Protein AF-A0A924X554-F1 (afdb_monomer)

Foldseek 3Di:
DDDPDDPDDPPPPPVPDPVVVVQLQDLLNLLLCLLLVLLVLLLVLCVVDLPDPVSVVCSVVVSLCSLLVSLCSNCVVDDLVVCQPSQLSSLQSNLVSNLVSLVVCLVVQSHDDRPHRDDPVNSVVCSVVSSVVSSVSSSVSSVVVSVVVVVVVVVCVVPVPVVVVVVVVVD

Secondary structure (DSSP, 8-state):
----S-SS---------HHHHHHHH-HHHHHHHHHHHHHHHHHHHHHH-TT-HHHHHHHHHHHHHHHHHHHHHHHTTS-GGGHHHHHHHHHHHHHHHHHHHHHHHHHTT--EETTEEPPHHHHHHTHHHHHHHHHHHHHHHHHHHHHHHHHHHHHHHH-HHHHHHHHHHT-

Solvent-accessible surface area (backbone atoms only — not comparable to full-atom values): 9424 Å² total; per-residue (Å²): 133,83,82,89,69,75,92,60,74,82,74,76,77,73,76,68,54,72,66,58,58,53,35,38,71,31,61,65,57,41,19,33,50,39,14,40,52,39,44,52,51,47,53,54,48,47,72,77,40,56,85,44,68,66,49,53,51,50,46,52,51,50,38,50,51,50,44,51,52,53,49,46,58,34,51,70,77,49,64,69,85,55,45,76,60,47,29,39,50,32,17,43,45,14,30,50,30,25,51,51,47,48,51,53,34,41,75,69,72,71,34,62,56,68,90,43,73,57,52,76,69,64,59,65,75,43,47,64,61,50,31,52,49,36,18,48,53,40,33,53,50,49,51,53,51,46,49,52,54,52,48,53,52,52,51,55,72,74,42,59,64,60,61,51,45,55,65,58,73,78,107

Radius of gyration: 21.43 Å; Cα contacts (8 Å, |Δi|>4): 138; chains: 1; bounding box: 69×36×45 Å

Sequence (171 aa):
MAAFFPRHSVDWHLEEPPFIRRLTLSLAATAVVAGVVVRLYRLAVLTYSPSNIWAFLIMTAGGVILVLGLATAHLGNFPVRHWLWRAPAFGAIEAIAFVATGALLLAAGVERVGTELMHWHDWSADLLTVLLRHIVTVSIFAAVLAGVVQIVRRYLIRHPDSAISEALSDT

Nearest PDB structures (foldseek):
  3n1b-assembly2_B  TM=4.549E-01  e=3.930E+00  Mus musculus
  1key-assembly1_D-2  TM=3.448E-01  e=4.542E+00  Mus musculus
  3dyj-assembly2_B  TM=3.322E-01  e=8.097E+00  Mus musculus

Structure (mmCIF, N/CA/C/O backbone):
data_AF-A0A924X554-F1
#
_entry.id   AF-A0A924X554-F1
#
loop_
_atom_site.group_PDB
_atom_site.id
_atom_site.type_symbol
_atom_site.label_atom_id
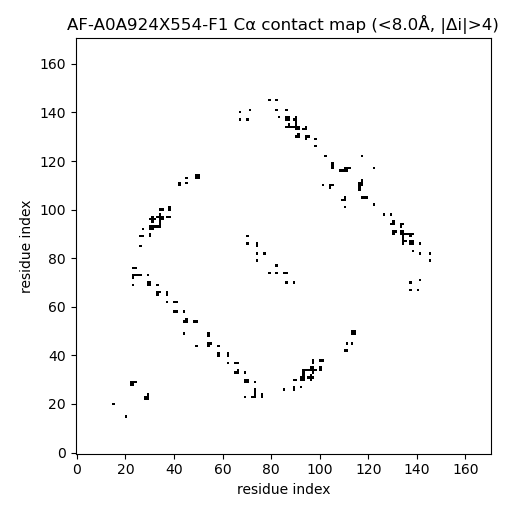_atom_site.label_alt_id
_atom_site.label_comp_id
_atom_site.label_asym_id
_atom_site.label_entity_id
_atom_site.label_seq_id
_atom_site.pdbx_PDB_ins_code
_atom_site.Cartn_x
_atom_site.Cartn_y
_atom_site.Cartn_z
_atom_site.occupancy
_atom_site.B_iso_or_equiv
_atom_site.auth_seq_id
_atom_site.auth_comp_id
_atom_site.auth_asym_id
_atom_site.auth_atom_id
_atom_site.pdbx_PDB_model_num
ATOM 1 N N . MET A 1 1 ? -50.478 20.466 2.059 1.00 44.47 1 MET A N 1
ATOM 2 C CA . MET A 1 1 ? -49.144 20.631 1.443 1.00 44.47 1 MET A CA 1
ATOM 3 C C . MET A 1 1 ? -48.546 19.244 1.281 1.00 44.47 1 MET A C 1
ATOM 5 O O . MET A 1 1 ? -48.609 18.473 2.229 1.00 44.47 1 MET A O 1
ATOM 9 N N . ALA A 1 2 ? -48.110 18.878 0.075 1.00 52.25 2 ALA A N 1
ATOM 10 C CA . ALA A 1 2 ? -47.579 17.546 -0.210 1.00 52.25 2 ALA A CA 1
ATOM 1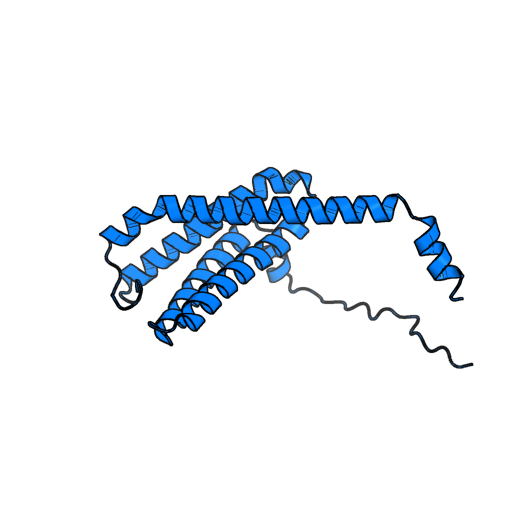1 C C . ALA A 1 2 ? -46.208 17.373 0.464 1.00 52.25 2 ALA A C 1
ATOM 13 O O . ALA A 1 2 ? -45.341 18.231 0.315 1.00 52.25 2 ALA A O 1
ATOM 14 N N . ALA A 1 3 ? -46.043 16.295 1.234 1.00 55.97 3 ALA A N 1
ATOM 15 C CA . ALA A 1 3 ? -44.805 15.979 1.937 1.00 55.97 3 ALA A CA 1
ATOM 16 C C . ALA A 1 3 ? -43.676 15.731 0.921 1.00 55.97 3 ALA A C 1
ATOM 18 O O . ALA A 1 3 ? -43.738 14.780 0.146 1.00 55.97 3 ALA A O 1
ATOM 19 N N . PHE A 1 4 ? -42.677 16.614 0.906 1.00 61.81 4 PHE A N 1
ATOM 20 C CA . PHE A 1 4 ? -41.603 16.640 -0.095 1.00 61.81 4 PHE A CA 1
ATOM 21 C C . PHE A 1 4 ? -40.403 15.740 0.268 1.00 61.81 4 PHE A C 1
ATOM 23 O O . PHE A 1 4 ? -39.514 15.545 -0.554 1.00 61.81 4 PHE A O 1
ATOM 30 N N . PHE A 1 5 ? -40.386 15.149 1.470 1.00 60.88 5 PHE A N 1
ATOM 31 C CA . PHE A 1 5 ? -39.319 14.252 1.920 1.00 60.88 5 PHE A CA 1
ATOM 32 C C . PHE A 1 5 ? -39.829 12.813 2.101 1.00 60.88 5 PHE A C 1
ATOM 34 O O . PHE A 1 5 ? -40.782 12.593 2.859 1.00 60.88 5 PHE A O 1
ATOM 41 N N . PRO A 1 6 ? -39.221 11.815 1.428 1.00 56.50 6 PRO A N 1
ATOM 42 C CA . PRO A 1 6 ? -39.577 10.416 1.621 1.00 56.50 6 PRO A CA 1
ATOM 43 C C . PRO A 1 6 ? -39.267 9.989 3.062 1.00 56.50 6 PRO A C 1
ATOM 45 O O . PRO A 1 6 ? -38.132 10.085 3.514 1.00 56.50 6 PRO A O 1
ATOM 48 N N . ARG A 1 7 ? -40.271 9.466 3.780 1.00 58.06 7 ARG A N 1
ATOM 49 C CA . ARG A 1 7 ? -40.118 8.847 5.118 1.00 58.06 7 ARG A CA 1
ATOM 50 C C . ARG A 1 7 ? -39.390 7.498 5.088 1.00 58.06 7 ARG A C 1
ATOM 52 O O . ARG A 1 7 ? -39.136 6.909 6.132 1.00 58.06 7 ARG A O 1
ATOM 59 N N . HIS A 1 8 ? -39.085 7.010 3.894 1.00 55.88 8 HIS A N 1
ATOM 60 C CA . HIS A 1 8 ? -38.203 5.884 3.676 1.00 55.88 8 HIS A CA 1
ATOM 61 C C . HIS A 1 8 ? -36.842 6.458 3.294 1.00 55.88 8 HIS A C 1
ATOM 63 O O . HIS A 1 8 ? -36.687 6.976 2.186 1.00 55.88 8 HIS A O 1
ATOM 69 N N . SER A 1 9 ? -35.850 6.344 4.186 1.00 58.56 9 SER A N 1
ATOM 70 C CA . SER A 1 9 ? -34.489 6.191 3.685 1.00 58.56 9 SER A CA 1
ATOM 71 C C . SER A 1 9 ? -34.568 5.038 2.699 1.00 58.56 9 SER A C 1
ATOM 73 O O . SER A 1 9 ? -35.131 3.986 3.008 1.00 58.56 9 SER A O 1
ATOM 75 N N . VAL A 1 10 ? -34.098 5.247 1.473 1.00 53.62 10 VAL A N 1
ATOM 76 C CA . VAL A 1 10 ? -33.740 4.101 0.650 1.00 53.62 10 VAL A CA 1
ATOM 77 C C . VAL A 1 10 ? -32.648 3.420 1.459 1.00 53.62 10 VAL A C 1
ATOM 79 O O . VAL A 1 10 ? -31.498 3.858 1.442 1.00 53.62 10 VAL A O 1
ATOM 82 N N . ASP A 1 11 ? -33.039 2.433 2.263 1.00 53.84 11 ASP A N 1
ATOM 83 C CA . ASP A 1 11 ? -32.132 1.465 2.835 1.00 53.84 11 ASP A CA 1
ATOM 84 C C . ASP A 1 11 ? -31.562 0.783 1.608 1.00 53.84 11 ASP A C 1
ATOM 86 O O . ASP A 1 11 ? -32.153 -0.138 1.042 1.00 53.84 11 ASP A O 1
ATOM 90 N N . TRP A 1 12 ? -30.458 1.337 1.110 1.00 46.41 12 TRP A N 1
ATOM 91 C CA . TRP A 1 12 ? -29.615 0.680 0.142 1.00 46.41 12 TRP A CA 1
ATOM 92 C C . TRP A 1 12 ? -29.132 -0.571 0.859 1.00 46.41 12 TRP A C 1
ATOM 94 O O . TRP A 1 12 ? -28.097 -0.569 1.524 1.00 46.41 12 TRP A O 1
ATOM 104 N N . HIS A 1 13 ? -29.941 -1.628 0.781 1.00 49.44 13 HIS A N 1
ATOM 105 C CA . HIS A 1 13 ? -29.596 -2.977 1.171 1.00 49.44 13 HIS A CA 1
ATOM 106 C C . HIS A 1 13 ? -28.602 -3.447 0.116 1.00 49.44 13 HIS A C 1
ATOM 108 O O . HIS A 1 13 ? -28.906 -4.224 -0.786 1.00 49.44 13 HIS A O 1
ATOM 114 N N . LEU A 1 14 ? -27.412 -2.850 0.160 1.00 57.12 14 LEU A N 1
ATOM 115 C CA . LEU A 1 14 ? -26.261 -3.324 -0.561 1.00 57.12 14 LEU A CA 1
ATOM 116 C C . LEU A 1 14 ? -25.913 -4.627 0.151 1.00 57.12 14 LEU A C 1
ATOM 118 O O . LEU A 1 14 ? -25.169 -4.639 1.131 1.00 57.12 14 LEU A O 1
ATOM 122 N N . GLU A 1 15 ? -26.564 -5.713 -0.267 1.00 60.84 15 GLU A N 1
ATOM 123 C CA . GLU A 1 15 ? -26.175 -7.064 0.101 1.00 60.84 15 GLU A CA 1
ATOM 124 C C . GLU A 1 15 ? -24.763 -7.249 -0.436 1.00 60.84 15 GLU A C 1
ATOM 126 O O . GLU A 1 15 ? -24.551 -7.643 -1.583 1.00 60.84 15 GLU A O 1
ATOM 131 N N . GLU A 1 16 ? -23.772 -6.860 0.367 1.00 62.97 16 GLU A N 1
ATOM 132 C CA . GLU A 1 16 ? -22.388 -7.070 0.006 1.00 62.97 16 GLU A CA 1
ATOM 133 C C . GLU A 1 16 ? -22.209 -8.572 -0.195 1.00 62.97 16 GLU A C 1
ATOM 135 O O . GLU A 1 16 ? -22.491 -9.357 0.724 1.00 62.97 16 GLU A O 1
ATOM 140 N N . PRO A 1 17 ? -21.735 -8.996 -1.378 1.00 80.25 17 PRO A N 1
ATOM 141 C CA . PRO A 1 17 ? -21.465 -10.391 -1.630 1.00 80.25 17 PRO A CA 1
ATOM 142 C C . PRO A 1 17 ? -20.616 -10.955 -0.485 1.00 80.25 17 PRO A C 1
ATOM 144 O O . PRO A 1 17 ? -19.624 -10.331 -0.084 1.00 80.25 17 PRO A O 1
ATOM 147 N N . PRO A 1 18 ? -20.944 -12.146 0.042 1.00 79.00 18 PRO A N 1
ATOM 148 C CA . PRO A 1 18 ? -20.312 -12.670 1.251 1.00 79.00 18 PRO A CA 1
ATOM 149 C C . PRO A 1 18 ? -18.792 -12.822 1.109 1.00 79.00 18 PRO A C 1
ATOM 151 O O . PRO A 1 18 ? -18.073 -12.814 2.109 1.00 79.00 18 PRO A O 1
ATOM 154 N N . PHE A 1 19 ? -18.281 -12.933 -0.121 1.00 79.19 19 PHE A N 1
ATOM 155 C CA . PHE A 1 19 ? -16.848 -12.969 -0.389 1.00 79.19 19 PHE A CA 1
ATOM 156 C C . PHE A 1 19 ? -16.166 -11.604 -0.189 1.00 79.19 19 PHE A C 1
ATOM 158 O O . PHE A 1 19 ? -15.080 -11.574 0.383 1.00 79.19 19 PHE A O 1
ATOM 165 N N . ILE A 1 20 ? -16.792 -10.484 -0.581 1.00 78.44 20 ILE A N 1
ATOM 166 C CA . ILE A 1 20 ? -16.216 -9.133 -0.432 1.00 78.44 20 ILE A CA 1
ATOM 167 C C . ILE A 1 20 ? -16.077 -8.801 1.048 1.00 78.44 20 ILE A C 1
ATOM 169 O O . ILE A 1 20 ? -15.003 -8.411 1.498 1.00 78.44 20 ILE A O 1
ATOM 173 N N . ARG A 1 21 ? -17.123 -9.077 1.829 1.00 81.69 21 ARG A N 1
ATOM 174 C CA . ARG A 1 21 ? -17.096 -8.888 3.280 1.00 81.69 21 ARG A CA 1
ATOM 175 C C . ARG A 1 21 ? -16.010 -9.727 3.958 1.00 81.69 21 ARG A C 1
ATOM 177 O O . ARG A 1 21 ? -15.328 -9.265 4.867 1.00 81.69 21 ARG A O 1
ATOM 184 N N . ARG A 1 22 ? -15.812 -10.977 3.523 1.00 83.94 22 ARG A N 1
ATOM 185 C CA . ARG A 1 22 ? -14.730 -11.833 4.048 1.00 83.94 22 ARG A CA 1
ATOM 186 C C . ARG A 1 22 ? -13.348 -11.310 3.670 1.00 83.94 22 ARG A C 1
ATOM 188 O O . ARG A 1 22 ? -12.439 -11.382 4.496 1.00 83.94 22 ARG A O 1
ATOM 195 N N . LEU A 1 23 ? -13.194 -10.783 2.454 1.00 83.44 23 LEU A N 1
ATOM 196 C CA . LEU A 1 23 ? -11.951 -10.164 2.006 1.00 83.44 23 LEU A CA 1
ATOM 197 C C . LEU A 1 23 ? -11.611 -8.966 2.889 1.00 83.44 23 LEU A C 1
ATOM 199 O O . LEU A 1 23 ? -10.559 -8.996 3.520 1.00 83.44 23 LEU A O 1
ATOM 203 N N . THR A 1 24 ? -12.519 -7.995 3.027 1.00 85.06 24 THR A N 1
ATOM 204 C CA . THR A 1 24 ? -12.282 -6.751 3.785 1.00 85.06 24 THR A CA 1
ATOM 205 C C . THR A 1 24 ? -12.039 -6.984 5.275 1.00 85.06 24 THR A C 1
ATOM 207 O O . THR A 1 24 ? -11.305 -6.225 5.907 1.00 85.06 24 THR A O 1
ATOM 210 N N . LEU A 1 25 ? -12.581 -8.057 5.857 1.00 87.12 25 LEU A N 1
ATOM 211 C CA . LEU A 1 25 ? -12.297 -8.445 7.243 1.00 87.12 25 LEU A CA 1
ATOM 212 C C . LEU A 1 25 ? -10.907 -9.077 7.420 1.00 87.12 25 LEU A C 1
ATOM 214 O O . LEU A 1 25 ? -10.320 -8.984 8.504 1.00 87.12 25 LEU A O 1
ATOM 218 N N . SER A 1 26 ? -10.362 -9.694 6.371 1.00 91.06 26 SER A N 1
ATOM 219 C CA . SER A 1 26 ? -9.046 -10.326 6.388 1.00 91.06 26 SER A CA 1
ATOM 220 C C . SER A 1 26 ? -7.942 -9.312 6.088 1.00 91.06 26 SER A C 1
ATOM 222 O O . SER A 1 26 ? -7.845 -8.778 4.981 1.00 91.06 26 SER A O 1
ATOM 224 N N . LEU A 1 27 ? -7.075 -9.086 7.083 1.00 90.38 27 LEU A N 1
ATOM 225 C CA . LEU A 1 27 ? -5.893 -8.224 6.957 1.00 90.38 27 LEU A CA 1
ATOM 226 C C . LEU A 1 27 ? -5.000 -8.710 5.813 1.00 90.38 27 LEU A C 1
ATOM 228 O O . LEU A 1 27 ? -4.668 -7.942 4.917 1.00 90.38 27 LEU A O 1
ATOM 232 N N . ALA A 1 28 ? -4.650 -9.999 5.836 1.00 92.75 28 ALA A N 1
ATOM 233 C CA . ALA A 1 28 ? -3.740 -10.580 4.862 1.00 92.75 28 ALA A CA 1
ATOM 234 C C . ALA A 1 28 ? -4.342 -10.577 3.454 1.00 92.75 28 ALA A C 1
ATOM 236 O O . ALA A 1 28 ? -3.677 -10.148 2.519 1.00 92.75 28 ALA A O 1
ATOM 237 N N . ALA A 1 29 ? -5.603 -10.996 3.294 1.00 91.44 29 ALA A N 1
ATOM 238 C CA . ALA A 1 29 ? -6.207 -11.069 1.965 1.00 91.44 29 ALA A CA 1
ATOM 239 C C . ALA A 1 29 ? -6.353 -9.678 1.335 1.00 91.44 29 ALA A C 1
ATOM 241 O O . ALA A 1 29 ? -5.965 -9.495 0.186 1.00 91.44 29 ALA A O 1
ATOM 242 N N . THR A 1 30 ? -6.844 -8.685 2.088 1.00 93.19 30 THR A N 1
ATOM 243 C CA . THR A 1 30 ? -6.995 -7.320 1.557 1.00 93.19 30 THR A CA 1
ATOM 244 C C . THR A 1 30 ? -5.643 -6.694 1.226 1.00 93.19 30 THR A C 1
ATOM 246 O O . THR A 1 30 ? -5.496 -6.108 0.157 1.00 93.19 30 THR A O 1
ATOM 249 N N . ALA A 1 31 ? -4.646 -6.839 2.105 1.00 94.31 31 ALA A N 1
ATOM 250 C CA . ALA A 1 31 ? -3.312 -6.281 1.886 1.00 94.31 31 ALA A CA 1
ATOM 251 C C . ALA A 1 31 ? -2.607 -6.927 0.682 1.00 94.31 31 ALA A C 1
ATOM 253 O O . ALA A 1 31 ? -2.025 -6.225 -0.141 1.00 94.31 31 ALA A O 1
ATOM 254 N N . VAL A 1 32 ? -2.709 -8.253 0.530 1.00 95.69 32 VAL A N 1
ATOM 255 C CA . VAL A 1 32 ? -2.154 -8.961 -0.633 1.00 95.69 32 VAL A CA 1
ATOM 256 C C . VAL A 1 32 ? -2.837 -8.508 -1.919 1.00 95.69 32 VAL A C 1
ATOM 258 O O . VAL A 1 32 ? -2.152 -8.178 -2.883 1.00 95.69 32 VAL A O 1
ATOM 261 N N . VAL A 1 33 ? -4.173 -8.437 -1.931 1.00 94.44 33 VAL A N 1
ATOM 262 C CA . VAL A 1 33 ? -4.929 -7.947 -3.093 1.00 94.44 33 VAL A CA 1
ATOM 263 C C . VAL A 1 33 ? -4.513 -6.521 -3.445 1.00 94.44 33 VAL A C 1
ATOM 265 O O . VAL A 1 33 ? -4.261 -6.249 -4.615 1.00 94.44 33 VAL A O 1
ATOM 268 N N . ALA A 1 34 ? -4.372 -5.635 -2.455 1.00 94.12 34 ALA A N 1
ATOM 269 C CA . ALA A 1 34 ? -3.911 -4.268 -2.678 1.00 94.12 34 ALA A CA 1
ATOM 270 C C . ALA A 1 34 ? -2.540 -4.242 -3.371 1.00 94.12 34 ALA A C 1
ATOM 272 O O . ALA A 1 34 ? -2.406 -3.629 -4.429 1.00 94.12 34 ALA A O 1
ATOM 273 N N . GLY A 1 35 ? -1.553 -4.966 -2.836 1.00 93.19 35 GLY A N 1
ATOM 274 C CA . GLY A 1 35 ? -0.195 -4.981 -3.384 1.00 93.19 35 GLY A CA 1
ATOM 275 C C . GLY A 1 35 ? -0.130 -5.550 -4.804 1.00 93.19 35 GLY A C 1
ATOM 276 O O . GLY A 1 35 ? 0.526 -4.977 -5.676 1.00 93.19 35 GLY A O 1
ATOM 277 N N . VAL A 1 36 ? -0.862 -6.640 -5.066 1.00 95.25 36 VAL A N 1
ATOM 278 C CA . VAL A 1 36 ? -0.949 -7.260 -6.399 1.00 95.25 36 VAL A CA 1
ATOM 279 C C . VAL A 1 36 ? -1.596 -6.302 -7.399 1.00 95.25 36 VAL A C 1
ATOM 281 O O . VAL A 1 36 ? -1.027 -6.033 -8.456 1.00 95.25 36 VAL A O 1
ATOM 284 N N . VAL A 1 37 ? -2.767 -5.751 -7.065 1.00 94.44 37 VAL A N 1
ATOM 285 C CA . VAL A 1 37 ? -3.523 -4.857 -7.955 1.00 94.44 37 VAL A CA 1
ATOM 286 C C . VAL A 1 37 ? -2.716 -3.605 -8.276 1.00 94.44 37 VAL A C 1
ATOM 288 O O . VAL A 1 37 ? -2.643 -3.207 -9.436 1.00 94.44 37 VAL A O 1
ATOM 291 N N . VAL A 1 38 ? -2.055 -3.012 -7.284 1.00 93.44 38 VAL A N 1
ATOM 292 C CA . VAL A 1 38 ? -1.229 -1.813 -7.477 1.00 93.44 38 VAL A CA 1
ATOM 293 C C . VAL A 1 38 ? -0.019 -2.118 -8.356 1.00 93.44 38 VAL A C 1
ATOM 295 O O . VAL A 1 38 ? 0.342 -1.296 -9.203 1.00 93.44 38 VAL A O 1
ATOM 298 N N . ARG A 1 39 ? 0.586 -3.309 -8.230 1.00 91.88 39 ARG A N 1
ATOM 299 C CA . ARG A 1 39 ? 1.692 -3.713 -9.108 1.00 91.88 39 ARG A CA 1
ATOM 300 C C . ARG A 1 39 ? 1.238 -3.899 -10.554 1.00 91.88 39 ARG A C 1
ATOM 302 O O . ARG A 1 39 ? 1.906 -3.407 -11.461 1.00 91.88 39 ARG A O 1
ATOM 309 N N . LEU A 1 40 ? 0.095 -4.545 -10.769 1.00 91.62 40 LEU A N 1
ATOM 310 C CA . LEU A 1 40 ? -0.479 -4.730 -12.104 1.00 91.62 40 LEU A CA 1
ATOM 311 C C . LEU A 1 40 ? -0.921 -3.401 -12.727 1.00 91.62 40 LEU A C 1
ATOM 313 O O . LEU A 1 40 ? -0.664 -3.158 -13.903 1.00 91.62 40 LEU A O 1
ATOM 317 N N . TYR A 1 41 ? -1.516 -2.510 -11.934 1.00 90.56 41 TYR A N 1
ATOM 318 C CA . TYR A 1 41 ? -1.852 -1.155 -12.361 1.00 90.56 41 TYR A CA 1
ATOM 319 C C . TYR A 1 41 ? -0.602 -0.388 -12.809 1.00 90.56 41 TYR A C 1
ATOM 321 O O . TYR A 1 41 ? -0.591 0.188 -13.896 1.00 90.56 41 TYR A O 1
ATOM 329 N N . ARG A 1 42 ? 0.486 -0.444 -12.026 1.00 87.81 42 ARG A N 1
ATOM 330 C CA . ARG A 1 42 ? 1.774 0.160 -12.399 1.00 87.81 42 ARG A CA 1
ATOM 331 C C . ARG A 1 42 ? 2.282 -0.385 -13.736 1.00 87.81 42 ARG A C 1
ATOM 333 O O . ARG A 1 42 ? 2.667 0.399 -14.599 1.00 87.81 42 ARG A O 1
ATOM 340 N N . LEU A 1 43 ? 2.267 -1.707 -13.913 1.00 87.44 43 LEU A N 1
ATOM 341 C CA . LEU A 1 43 ? 2.693 -2.354 -15.156 1.00 87.44 43 LEU A CA 1
ATOM 342 C C . LEU A 1 43 ? 1.869 -1.877 -16.359 1.00 87.44 43 LEU A C 1
ATOM 344 O O . LEU A 1 43 ? 2.434 -1.522 -17.395 1.00 87.44 43 LEU A O 1
ATOM 348 N N . ALA A 1 44 ? 0.543 -1.828 -16.213 1.00 86.62 44 ALA A N 1
ATOM 349 C CA . ALA A 1 44 ? -0.358 -1.368 -17.260 1.00 86.62 44 ALA A CA 1
ATOM 350 C C . ALA A 1 44 ? -0.036 0.078 -17.666 1.00 86.62 44 ALA A C 1
ATOM 352 O O . ALA A 1 44 ? 0.191 0.348 -18.843 1.00 86.62 44 ALA A O 1
ATOM 353 N N . VAL A 1 45 ? 0.074 1.000 -16.704 1.00 83.50 45 VAL A N 1
ATOM 354 C CA . VAL A 1 45 ? 0.331 2.419 -17.004 1.00 83.50 45 VAL A CA 1
ATOM 355 C C . VAL A 1 45 ? 1.698 2.630 -17.666 1.00 83.50 45 VAL A C 1
ATOM 357 O O . VAL A 1 45 ? 1.792 3.369 -18.649 1.00 83.50 45 VAL A O 1
ATOM 360 N N . LEU A 1 46 ? 2.744 1.943 -17.191 1.00 80.69 46 LEU A N 1
ATOM 361 C CA . LEU A 1 46 ? 4.084 2.023 -17.787 1.00 80.69 46 LEU A CA 1
ATOM 362 C C . LEU A 1 46 ? 4.142 1.457 -19.208 1.00 80.69 46 LEU A C 1
ATOM 364 O O . LEU A 1 46 ? 4.965 1.904 -20.001 1.00 80.69 46 LEU A O 1
ATOM 368 N N . THR A 1 47 ? 3.266 0.511 -19.544 1.00 79.56 47 THR A N 1
ATOM 369 C CA . THR A 1 47 ? 3.184 -0.046 -20.899 1.00 79.56 47 THR A CA 1
ATOM 370 C C . THR A 1 47 ? 2.597 0.964 -21.888 1.00 79.56 47 THR A C 1
ATOM 372 O O . THR A 1 47 ? 3.052 1.038 -23.026 1.00 79.56 47 THR A O 1
ATOM 375 N N . TYR A 1 48 ? 1.620 1.772 -21.466 1.00 78.06 48 TYR A N 1
ATOM 376 C CA . TYR A 1 48 ? 0.954 2.730 -22.354 1.00 78.06 48 TYR A CA 1
ATOM 377 C C . TYR A 1 48 ? 1.686 4.066 -22.495 1.00 78.06 48 TYR A C 1
ATOM 379 O O . TYR A 1 48 ? 1.596 4.691 -23.549 1.00 78.06 48 TYR A O 1
ATOM 387 N N . SER A 1 49 ? 2.377 4.546 -21.455 1.00 71.19 49 SER A N 1
ATOM 388 C CA . SER A 1 49 ? 2.950 5.897 -21.485 1.00 71.19 49 SER A CA 1
ATOM 389 C C . SER A 1 49 ? 4.262 6.030 -20.688 1.00 71.19 49 SER A C 1
ATOM 391 O O . SER A 1 49 ? 4.268 6.641 -19.616 1.00 71.19 49 SER A O 1
ATOM 393 N N . PRO A 1 50 ? 5.395 5.531 -21.226 1.00 67.81 50 PRO A N 1
ATOM 394 C CA . PRO A 1 50 ? 6.669 5.434 -20.503 1.00 67.81 50 PRO A CA 1
ATOM 395 C C . PRO A 1 50 ? 7.354 6.773 -20.173 1.00 67.81 50 PRO A C 1
ATOM 397 O O . PRO A 1 50 ? 8.089 6.850 -19.194 1.00 67.81 50 PRO A O 1
ATOM 400 N N . SER A 1 51 ? 7.150 7.823 -20.981 1.00 71.62 51 SER A N 1
ATOM 401 C CA . SER A 1 51 ? 7.908 9.089 -20.897 1.00 71.62 51 SER A CA 1
ATOM 402 C C . SER A 1 51 ? 7.077 10.314 -20.496 1.00 71.62 51 SER A C 1
ATOM 404 O O . SER A 1 51 ? 7.603 11.423 -20.424 1.00 71.62 51 SER A O 1
ATOM 406 N N . ASN A 1 52 ? 5.779 10.148 -20.226 1.00 81.06 52 ASN A N 1
ATOM 407 C CA . ASN A 1 52 ? 4.901 11.263 -19.871 1.00 81.06 52 ASN A CA 1
ATOM 408 C C . ASN A 1 52 ? 4.864 11.472 -18.351 1.00 81.06 52 ASN A C 1
ATOM 410 O O . ASN A 1 52 ? 4.395 10.607 -17.608 1.00 81.06 52 ASN A O 1
ATOM 414 N N . ILE A 1 53 ? 5.281 12.654 -17.894 1.00 81.00 53 ILE A N 1
ATOM 415 C CA . ILE A 1 53 ? 5.222 13.038 -16.478 1.00 81.00 53 ILE A CA 1
ATOM 416 C C . ILE A 1 53 ? 3.801 12.955 -15.901 1.00 81.00 53 ILE A C 1
ATOM 418 O O . ILE A 1 53 ? 3.625 12.536 -14.759 1.00 81.00 53 ILE A O 1
ATOM 422 N N . TRP A 1 54 ? 2.773 13.259 -16.696 1.00 83.69 54 TRP A N 1
ATOM 423 C CA . TRP A 1 54 ? 1.380 13.134 -16.270 1.00 83.69 54 TRP A CA 1
ATOM 424 C C . TRP A 1 54 ? 0.983 11.680 -16.035 1.00 83.69 54 TRP A C 1
ATOM 426 O O . TRP A 1 54 ? 0.305 11.388 -15.054 1.00 83.69 54 TRP A O 1
ATOM 436 N N . ALA A 1 55 ? 1.448 10.756 -16.879 1.00 81.56 55 ALA A N 1
ATOM 437 C CA . ALA A 1 55 ? 1.201 9.331 -16.680 1.00 81.56 55 ALA A CA 1
ATOM 438 C C . ALA A 1 55 ? 1.893 8.821 -15.410 1.00 81.56 55 ALA A C 1
ATOM 440 O O . ALA A 1 55 ? 1.279 8.087 -14.641 1.00 81.56 55 ALA A O 1
ATOM 441 N N . PHE A 1 56 ? 3.121 9.271 -15.131 1.00 79.81 56 PHE A N 1
ATOM 442 C CA . PHE A 1 56 ? 3.816 8.958 -13.880 1.00 79.81 56 PHE A CA 1
ATOM 443 C C . PHE A 1 56 ? 3.061 9.476 -12.643 1.00 79.81 56 PHE A C 1
ATOM 445 O O . PHE A 1 56 ? 2.916 8.750 -11.655 1.00 79.81 56 PHE A O 1
ATOM 452 N N . LEU A 1 57 ? 2.543 10.707 -12.694 1.00 86.06 57 LEU A N 1
ATOM 453 C CA . LEU A 1 57 ? 1.760 11.285 -11.599 1.00 86.06 57 LEU A CA 1
ATOM 454 C C . LEU A 1 57 ? 0.429 10.552 -11.397 1.00 86.06 57 LEU A C 1
ATOM 456 O O . LEU A 1 57 ? 0.105 10.207 -10.264 1.00 86.06 57 LEU A O 1
ATOM 460 N N . ILE A 1 58 ? -0.310 10.250 -12.469 1.00 84.88 58 ILE A N 1
ATOM 461 C CA . ILE A 1 58 ? -1.578 9.499 -12.411 1.00 84.88 58 ILE A CA 1
ATOM 462 C C . ILE A 1 58 ? -1.343 8.071 -11.908 1.00 84.88 58 ILE A C 1
ATOM 464 O O . ILE A 1 58 ? -2.104 7.559 -11.087 1.00 84.88 58 ILE A O 1
ATOM 468 N N . MET A 1 59 ? -0.265 7.426 -12.348 1.00 84.88 59 MET A N 1
ATOM 469 C CA . MET A 1 59 ? 0.155 6.121 -11.847 1.00 84.88 59 MET A CA 1
ATOM 470 C C . MET A 1 59 ? 0.444 6.170 -10.346 1.00 84.88 59 MET A C 1
ATOM 472 O O . MET A 1 59 ? -0.041 5.342 -9.581 1.00 84.88 59 MET A O 1
ATOM 476 N N . THR A 1 60 ? 1.222 7.152 -9.901 1.00 84.88 60 THR A N 1
ATOM 477 C CA . THR A 1 60 ? 1.609 7.255 -8.491 1.00 84.88 60 THR A CA 1
ATOM 478 C C . THR A 1 60 ? 0.398 7.588 -7.622 1.00 84.88 60 THR A C 1
ATOM 480 O O . THR A 1 60 ? 0.137 6.896 -6.640 1.00 84.88 60 THR A O 1
ATOM 483 N N . ALA A 1 61 ? -0.392 8.588 -8.014 1.00 90.25 61 ALA A N 1
ATOM 484 C CA . ALA A 1 61 ? -1.598 8.986 -7.298 1.00 90.25 61 ALA A CA 1
ATOM 485 C C . ALA A 1 61 ? -2.645 7.864 -7.279 1.00 90.25 61 ALA A C 1
ATOM 487 O O . ALA A 1 61 ? -3.178 7.550 -6.220 1.00 90.25 61 ALA A O 1
ATOM 488 N N . GLY A 1 62 ? -2.899 7.216 -8.418 1.00 91.81 62 GLY A N 1
ATOM 489 C CA . GLY A 1 62 ? -3.856 6.114 -8.524 1.00 91.81 62 GLY A CA 1
ATOM 490 C C . GLY A 1 62 ? -3.460 4.911 -7.668 1.00 91.81 62 GLY A C 1
ATOM 491 O O . GLY A 1 62 ?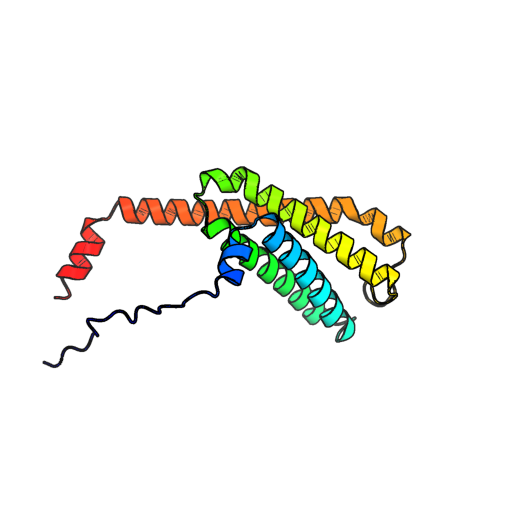 -4.301 4.364 -6.960 1.00 91.81 62 GLY A O 1
ATOM 492 N N . GLY A 1 63 ? -2.173 4.549 -7.654 1.00 89.38 63 GLY A N 1
ATOM 493 C CA . GLY A 1 63 ? -1.662 3.482 -6.794 1.00 89.38 63 GLY A CA 1
ATOM 494 C C . GLY A 1 63 ? -1.841 3.810 -5.312 1.00 89.38 63 GLY A C 1
ATOM 495 O O . GLY A 1 63 ? -2.362 2.988 -4.562 1.00 89.38 63 GLY A O 1
ATOM 496 N N . VAL A 1 64 ? -1.494 5.034 -4.901 1.00 90.81 64 VAL A N 1
ATOM 497 C CA . VAL A 1 64 ? -1.702 5.499 -3.522 1.00 90.81 64 VAL A CA 1
ATOM 498 C C . VAL A 1 64 ? -3.187 5.461 -3.158 1.00 90.81 64 VAL A C 1
ATOM 500 O O . VAL A 1 64 ? -3.539 4.878 -2.139 1.00 90.81 64 VAL A O 1
ATOM 503 N N . ILE A 1 65 ? -4.072 6.005 -3.994 1.00 94.25 65 ILE A N 1
ATOM 504 C CA . ILE A 1 65 ? -5.521 6.009 -3.741 1.00 94.25 65 ILE A CA 1
ATOM 505 C C . ILE A 1 65 ? -6.063 4.581 -3.596 1.00 94.25 65 ILE A C 1
ATOM 507 O O . ILE A 1 65 ? -6.8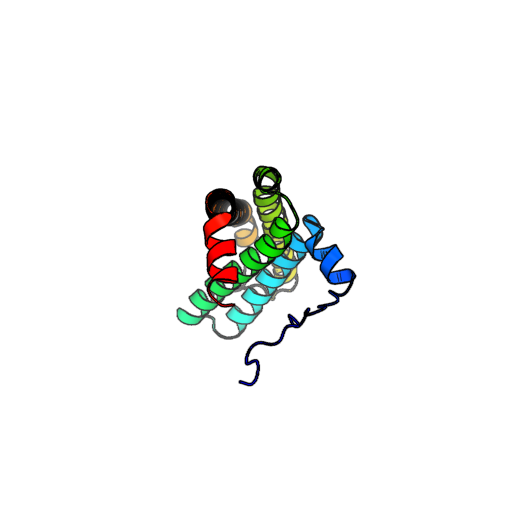57 4.333 -2.693 1.00 94.25 65 ILE A O 1
ATOM 511 N N . LEU A 1 66 ? -5.615 3.635 -4.426 1.00 93.06 66 LEU A N 1
ATOM 512 C CA . LEU A 1 66 ? -6.025 2.231 -4.334 1.00 93.06 66 LEU A CA 1
ATOM 513 C C . LEU A 1 66 ? -5.598 1.587 -3.010 1.00 93.06 66 LEU A C 1
ATOM 515 O O . LEU A 1 66 ? -6.430 0.979 -2.333 1.00 93.06 66 LEU A O 1
ATOM 519 N N . VAL A 1 67 ? -4.328 1.745 -2.615 1.00 93.31 67 VAL A N 1
ATOM 520 C CA . VAL A 1 67 ? -3.823 1.212 -1.336 1.00 93.31 67 VAL A CA 1
ATOM 521 C C . VAL A 1 67 ? -4.578 1.833 -0.168 1.00 93.31 67 VAL A C 1
ATOM 523 O O . VAL A 1 67 ? -5.051 1.113 0.710 1.00 93.31 67 VAL A O 1
ATOM 526 N N . LEU A 1 68 ? -4.715 3.160 -0.159 1.00 93.75 68 LEU A N 1
ATOM 527 C CA . LEU A 1 68 ? -5.367 3.877 0.932 1.00 93.75 68 LEU A CA 1
ATOM 528 C C . LEU A 1 68 ? -6.861 3.551 1.007 1.00 93.75 68 LEU A C 1
ATOM 530 O O . LEU A 1 68 ? -7.368 3.338 2.102 1.00 93.75 68 LEU A O 1
ATOM 534 N N . GLY A 1 69 ? -7.552 3.428 -0.127 1.00 93.19 69 GLY A N 1
ATOM 535 C CA . GLY A 1 69 ? -8.961 3.040 -0.179 1.00 93.19 69 GLY A CA 1
ATOM 536 C C . GLY A 1 69 ? -9.204 1.638 0.381 1.00 93.19 69 GLY A C 1
ATOM 537 O O . GLY A 1 69 ? -10.092 1.449 1.214 1.00 93.19 69 GLY A O 1
ATOM 538 N N . LEU A 1 70 ? -8.374 0.660 0.003 1.00 93.50 70 LEU A N 1
ATOM 539 C CA . LEU A 1 70 ? -8.447 -0.698 0.552 1.00 93.50 70 LEU A CA 1
ATOM 540 C C . LEU A 1 70 ? -8.046 -0.746 2.032 1.00 93.50 70 LEU A C 1
ATOM 542 O O . LEU A 1 70 ? -8.677 -1.458 2.816 1.00 93.50 70 LEU A O 1
ATOM 546 N N . ALA A 1 71 ? -7.052 0.046 2.441 1.00 92.31 71 ALA A N 1
ATOM 547 C CA . ALA A 1 71 ? -6.681 0.191 3.844 1.00 92.31 71 ALA A CA 1
ATOM 548 C C . ALA A 1 71 ? -7.832 0.795 4.663 1.00 92.31 71 ALA A C 1
ATOM 550 O O . ALA A 1 71 ? -8.129 0.297 5.747 1.00 92.31 71 ALA A O 1
ATOM 551 N N . THR A 1 72 ? -8.529 1.811 4.145 1.00 92.81 72 THR A N 1
ATOM 552 C CA . THR A 1 72 ? -9.730 2.384 4.768 1.00 92.81 72 THR A CA 1
ATOM 553 C C . THR A 1 72 ? -10.844 1.352 4.872 1.00 92.81 72 THR A C 1
ATOM 555 O O . THR A 1 72 ? -11.408 1.199 5.954 1.00 92.81 72 THR A O 1
ATOM 558 N N . ALA A 1 73 ? -11.131 0.611 3.798 1.00 91.12 73 ALA A N 1
ATOM 559 C CA . ALA A 1 73 ? -12.146 -0.440 3.805 1.00 91.12 73 ALA A CA 1
ATOM 560 C C . ALA A 1 73 ? -11.833 -1.525 4.849 1.00 91.12 73 ALA A C 1
ATOM 562 O O . ALA A 1 73 ? -12.726 -1.978 5.560 1.00 91.12 73 ALA A O 1
ATOM 563 N N . HIS A 1 74 ? -10.560 -1.907 4.999 1.00 91.12 74 HIS A N 1
ATOM 564 C CA . HIS A 1 74 ? -10.141 -2.860 6.023 1.00 91.12 74 HIS A CA 1
ATOM 565 C C . HIS A 1 74 ? -10.239 -2.278 7.440 1.00 91.12 74 HIS A C 1
ATOM 567 O O . HIS A 1 74 ? -10.852 -2.882 8.320 1.00 91.12 74 HIS A O 1
ATOM 573 N N . LEU A 1 75 ? -9.628 -1.115 7.683 1.00 91.12 75 LEU A N 1
ATOM 574 C CA . LEU A 1 75 ? -9.541 -0.495 9.008 1.00 91.12 75 LEU A CA 1
ATOM 575 C C . LEU A 1 75 ? -10.905 -0.027 9.524 1.00 91.12 75 LEU A C 1
ATOM 577 O O . LEU A 1 75 ? -11.151 -0.112 10.727 1.00 91.12 75 LEU A O 1
ATOM 581 N N . GLY A 1 76 ? -11.807 0.388 8.631 1.00 89.06 76 GLY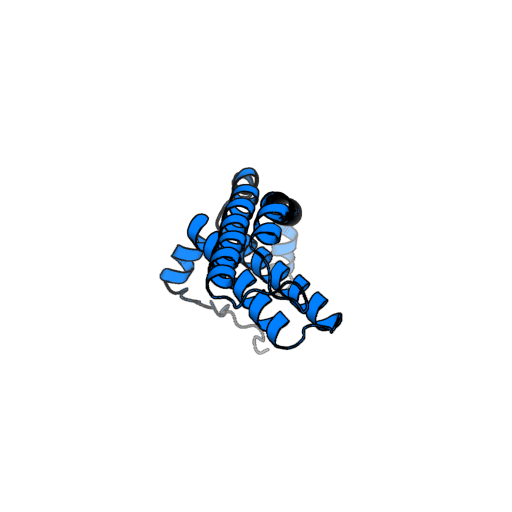 A N 1
ATOM 582 C CA . GLY A 1 76 ? -13.177 0.790 8.955 1.00 89.06 76 GLY A CA 1
ATOM 583 C C . GLY A 1 76 ? -13.992 -0.302 9.653 1.00 89.06 76 GLY A C 1
ATOM 584 O O . GLY A 1 76 ? -14.894 0.009 10.425 1.00 89.06 76 GLY A O 1
ATOM 585 N N . ASN A 1 77 ? -13.617 -1.573 9.482 1.00 89.06 77 ASN A N 1
ATOM 586 C CA . ASN A 1 77 ? -14.261 -2.705 10.150 1.00 89.06 77 ASN A CA 1
ATOM 587 C C . ASN A 1 77 ? -13.841 -2.887 11.623 1.00 89.06 77 ASN A C 1
ATOM 589 O O . ASN A 1 77 ? -14.382 -3.749 12.317 1.00 89.06 77 ASN A O 1
ATOM 593 N N . PHE A 1 78 ? -12.861 -2.122 12.117 1.00 89.62 78 PHE A N 1
ATOM 594 C CA . PHE A 1 78 ? -12.274 -2.305 13.447 1.00 89.62 78 PHE A CA 1
ATOM 595 C C . PHE A 1 78 ? -12.234 -0.990 14.229 1.00 89.62 78 PHE A C 1
ATOM 597 O O . PHE A 1 78 ? -12.055 0.079 13.647 1.00 89.62 78 PHE A O 1
ATOM 604 N N . PRO A 1 79 ? -12.329 -1.023 15.573 1.00 88.94 79 PRO A N 1
ATOM 605 C CA . PRO A 1 79 ? -12.246 0.203 16.350 1.00 88.94 79 PRO A CA 1
ATOM 606 C C . PRO A 1 79 ? -10.816 0.752 16.334 1.00 88.94 79 PRO A C 1
ATOM 608 O O . PRO A 1 79 ? -9.851 -0.017 16.368 1.00 88.94 79 PRO A O 1
ATOM 611 N N . VAL A 1 80 ? -10.704 2.084 16.383 1.00 88.38 80 VAL A N 1
ATOM 612 C CA . VAL A 1 80 ? -9.464 2.871 16.208 1.00 88.38 80 VAL A CA 1
ATOM 613 C C . VAL A 1 80 ? -8.279 2.360 17.038 1.00 88.38 80 VAL A C 1
ATOM 615 O O . VAL A 1 80 ? -7.144 2.385 16.578 1.00 88.38 80 VAL A O 1
ATOM 618 N N . ARG A 1 81 ? -8.51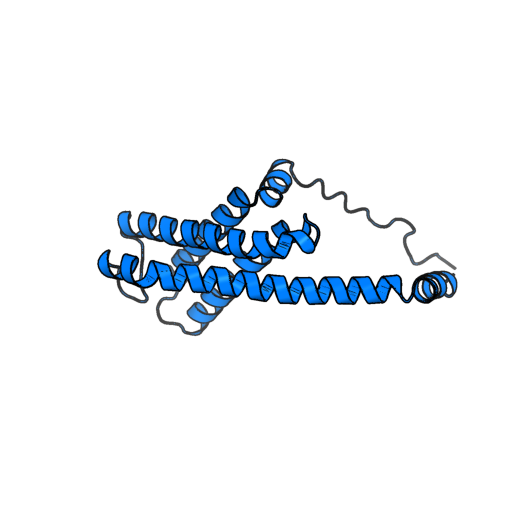9 1.811 18.236 1.00 88.88 81 ARG A N 1
ATOM 619 C CA . ARG A 1 81 ? -7.463 1.226 19.086 1.00 88.88 81 ARG A CA 1
ATOM 620 C C . ARG A 1 81 ? -6.655 0.111 18.408 1.00 88.88 81 ARG A C 1
ATOM 622 O O . ARG A 1 81 ? -5.482 -0.056 18.714 1.00 88.88 81 ARG A O 1
ATOM 629 N N . HIS A 1 82 ? -7.260 -0.644 17.489 1.00 90.69 82 HIS A N 1
ATOM 630 C CA . HIS A 1 82 ? -6.560 -1.710 16.765 1.00 90.69 82 HIS A CA 1
ATOM 631 C C . HIS A 1 82 ? -5.786 -1.190 15.553 1.00 90.69 82 HIS A C 1
ATOM 633 O O . HIS A 1 82 ? -4.969 -1.923 15.002 1.00 90.69 82 HIS A O 1
ATOM 639 N N . TRP A 1 83 ? -6.016 0.056 15.127 1.00 92.88 83 TRP A N 1
ATOM 640 C CA . TRP A 1 83 ? -5.355 0.611 13.945 1.00 92.88 83 TRP A CA 1
ATOM 641 C C . TRP A 1 83 ? -3.853 0.782 14.172 1.00 92.88 83 TRP A C 1
ATOM 643 O O . TRP A 1 83 ? -3.089 0.642 13.224 1.00 92.88 83 TRP A O 1
ATOM 653 N N . LEU A 1 84 ? -3.432 0.977 15.430 1.00 91.81 84 LEU A N 1
ATOM 654 C CA . LEU A 1 84 ? -2.034 1.183 15.814 1.00 91.81 84 LEU A CA 1
ATOM 655 C C . LEU A 1 84 ? -1.101 0.072 15.310 1.00 91.81 84 LEU A C 1
ATOM 657 O O . LEU A 1 84 ? 0.003 0.361 14.869 1.00 91.81 84 LEU A O 1
ATOM 661 N N . TRP A 1 85 ? -1.548 -1.187 15.353 1.00 93.44 85 TRP A N 1
ATOM 662 C CA . TRP A 1 85 ? -0.766 -2.325 14.861 1.00 93.44 85 TRP A CA 1
ATOM 663 C C . TRP A 1 85 ? -1.256 -2.835 13.503 1.00 93.44 85 TRP A C 1
ATOM 665 O O . TRP A 1 85 ? -0.464 -3.354 12.720 1.00 93.44 85 TRP A O 1
ATOM 675 N N . ARG A 1 86 ? -2.548 -2.674 13.184 1.00 93.06 86 ARG A N 1
ATOM 676 C CA . ARG A 1 86 ? -3.102 -3.145 11.906 1.00 93.06 86 ARG A CA 1
ATOM 677 C C . ARG A 1 86 ? -2.648 -2.320 10.719 1.00 93.06 86 ARG A C 1
ATOM 679 O O . ARG A 1 86 ? -2.410 -2.902 9.673 1.00 93.06 86 ARG A O 1
ATOM 686 N N . ALA A 1 87 ? -2.515 -1.004 10.862 1.00 94.31 87 ALA A N 1
ATOM 687 C CA . ALA A 1 87 ? -2.030 -0.149 9.784 1.00 94.31 87 ALA A CA 1
ATOM 688 C C . ALA A 1 87 ? -0.583 -0.487 9.370 1.00 94.31 87 ALA A C 1
ATOM 690 O O . ALA A 1 87 ? -0.371 -0.755 8.185 1.00 94.31 87 ALA A O 1
ATOM 691 N N . PRO A 1 88 ? 0.400 -0.578 10.293 1.00 94.81 88 PRO A N 1
ATOM 692 C CA . PRO A 1 88 ? 1.750 -0.981 9.908 1.00 94.81 88 PRO A CA 1
ATOM 693 C C . PRO A 1 88 ? 1.802 -2.431 9.413 1.00 94.81 88 PRO A C 1
ATOM 695 O O . PRO A 1 88 ? 2.507 -2.707 8.446 1.00 94.81 88 PRO A O 1
ATOM 698 N N . ALA A 1 89 ? 1.021 -3.349 9.998 1.00 95.38 89 ALA A N 1
ATOM 699 C CA . ALA A 1 89 ? 0.941 -4.725 9.504 1.00 95.38 89 ALA A CA 1
ATOM 700 C C . ALA A 1 89 ? 0.350 -4.803 8.086 1.00 95.38 89 ALA A C 1
ATOM 702 O O . ALA A 1 89 ? 0.852 -5.554 7.254 1.00 95.38 89 ALA A O 1
ATOM 703 N N . PHE A 1 90 ? -0.679 -4.004 7.789 1.00 95.75 90 PHE A N 1
ATOM 704 C CA . PHE A 1 90 ? -1.255 -3.892 6.452 1.00 95.75 90 PHE A CA 1
ATOM 705 C C . PHE A 1 90 ? -0.205 -3.401 5.456 1.00 95.75 90 PHE A C 1
ATOM 707 O O . PHE A 1 90 ? 0.015 -4.068 4.452 1.00 95.75 90 PHE A O 1
ATOM 714 N N . GLY A 1 91 ? 0.483 -2.294 5.758 1.00 94.31 91 GLY A N 1
ATOM 715 C CA . GLY A 1 91 ? 1.530 -1.751 4.888 1.00 94.31 91 GLY A CA 1
ATOM 716 C C . GLY A 1 91 ? 2.699 -2.719 4.678 1.00 94.31 91 GLY A C 1
ATOM 717 O O . GLY A 1 91 ? 3.235 -2.800 3.580 1.00 94.31 91 GLY A O 1
ATOM 718 N N . ALA A 1 92 ? 3.062 -3.509 5.693 1.00 95.50 92 ALA A N 1
ATOM 719 C CA . ALA A 1 92 ? 4.107 -4.521 5.561 1.00 95.50 92 ALA A CA 1
ATOM 720 C C . ALA A 1 92 ? 3.687 -5.666 4.625 1.00 95.50 92 ALA A C 1
ATOM 722 O O . ALA A 1 92 ? 4.432 -6.026 3.717 1.00 95.50 92 ALA A O 1
ATOM 723 N N . ILE A 1 93 ? 2.490 -6.229 4.823 1.00 96.50 93 ILE A N 1
ATOM 724 C CA . ILE A 1 93 ? 1.982 -7.333 3.993 1.00 96.50 93 ILE A CA 1
ATOM 725 C C . ILE A 1 93 ? 1.743 -6.862 2.554 1.00 96.50 93 ILE A C 1
ATOM 727 O O . ILE A 1 93 ? 2.099 -7.566 1.610 1.00 96.50 93 ILE A O 1
ATOM 731 N N . GLU A 1 94 ? 1.168 -5.672 2.384 1.00 96.19 94 GLU A N 1
ATOM 732 C CA . GLU A 1 94 ? 0.915 -5.068 1.077 1.00 96.19 94 GLU A CA 1
ATOM 733 C C . GLU A 1 94 ? 2.223 -4.837 0.316 1.00 96.19 94 GLU A C 1
ATOM 735 O O . GLU A 1 94 ? 2.333 -5.254 -0.836 1.00 96.19 94 GLU A O 1
ATOM 740 N N . ALA A 1 95 ? 3.250 -4.296 0.970 1.00 94.38 95 ALA A N 1
ATOM 741 C CA . ALA A 1 95 ? 4.555 -4.105 0.352 1.00 94.38 95 ALA A CA 1
ATOM 742 C C . ALA A 1 95 ? 5.243 -5.424 -0.023 1.00 94.38 95 ALA A C 1
ATOM 744 O O . ALA A 1 95 ? 5.839 -5.515 -1.096 1.00 94.38 95 ALA A O 1
ATOM 745 N N . ILE A 1 96 ? 5.143 -6.462 0.818 1.00 95.12 96 ILE A N 1
ATOM 746 C CA . ILE A 1 96 ? 5.661 -7.799 0.490 1.00 95.12 96 ILE A CA 1
ATOM 747 C C . ILE A 1 96 ? 4.957 -8.341 -0.756 1.00 95.12 96 ILE A C 1
ATOM 749 O O . ILE A 1 96 ? 5.622 -8.815 -1.676 1.00 95.12 96 ILE A O 1
ATOM 753 N N . ALA A 1 97 ? 3.628 -8.236 -0.826 1.00 95.19 97 ALA A N 1
ATOM 754 C CA . ALA A 1 97 ? 2.864 -8.668 -1.992 1.00 95.19 97 ALA A CA 1
ATOM 755 C C . ALA A 1 97 ? 3.219 -7.855 -3.247 1.00 95.19 97 ALA A C 1
ATOM 757 O O . ALA A 1 97 ? 3.395 -8.426 -4.324 1.00 95.19 97 ALA A O 1
ATOM 758 N N . PHE A 1 98 ? 3.388 -6.539 -3.113 1.00 94.00 98 PHE A N 1
ATOM 759 C CA . PHE A 1 98 ? 3.805 -5.642 -4.190 1.00 94.00 98 PHE A CA 1
ATOM 760 C C . PHE A 1 98 ? 5.190 -6.014 -4.745 1.00 94.00 98 PHE A C 1
ATOM 762 O O . PHE A 1 98 ? 5.377 -6.120 -5.960 1.00 94.00 98 PHE A O 1
ATOM 769 N N . VAL A 1 99 ? 6.155 -6.258 -3.856 1.00 92.81 99 VAL A N 1
ATOM 770 C CA . VAL A 1 99 ? 7.517 -6.697 -4.188 1.00 92.81 99 VAL A CA 1
ATOM 771 C C . VAL A 1 99 ? 7.514 -8.073 -4.852 1.00 92.81 99 VAL A C 1
ATOM 773 O O . VAL A 1 99 ? 8.137 -8.245 -5.902 1.00 92.81 99 VAL A O 1
ATOM 776 N N . ALA A 1 100 ? 6.805 -9.039 -4.263 1.00 93.50 100 ALA A N 1
ATOM 777 C CA . ALA A 1 100 ? 6.735 -10.412 -4.753 1.00 93.50 100 ALA A CA 1
ATOM 778 C C . ALA A 1 100 ? 6.083 -10.475 -6.138 1.00 93.50 100 ALA A C 1
ATOM 780 O O . ALA A 1 100 ? 6.593 -11.144 -7.033 1.00 93.50 100 ALA A O 1
ATOM 781 N N . THR A 1 101 ? 5.010 -9.710 -6.353 1.00 93.38 101 THR A N 1
ATOM 782 C CA . THR A 1 101 ? 4.375 -9.589 -7.672 1.00 93.38 101 THR A CA 1
ATOM 783 C C . THR A 1 101 ? 5.355 -9.012 -8.692 1.00 93.38 101 THR A C 1
ATOM 785 O O . THR A 1 101 ? 5.451 -9.521 -9.803 1.00 93.38 101 THR A O 1
ATOM 788 N N . GLY A 1 102 ? 6.148 -8.007 -8.307 1.00 89.00 102 GLY A N 1
ATOM 789 C CA . GLY A 1 102 ? 7.216 -7.474 -9.154 1.00 89.00 102 GLY A CA 1
ATOM 790 C C . GLY A 1 102 ? 8.288 -8.504 -9.511 1.00 89.00 102 GLY A C 1
ATOM 791 O O . GLY A 1 102 ? 8.747 -8.528 -10.647 1.00 89.00 102 GLY A O 1
ATOM 792 N N . ALA A 1 103 ? 8.651 -9.385 -8.575 1.00 90.12 103 ALA A N 1
ATOM 793 C CA . ALA A 1 103 ? 9.598 -10.473 -8.824 1.00 90.12 103 ALA A CA 1
ATOM 794 C C . ALA A 1 103 ? 9.053 -11.487 -9.838 1.00 90.12 103 ALA A C 1
ATOM 796 O O . ALA A 1 103 ? 9.777 -11.936 -10.722 1.00 90.12 103 ALA A O 1
ATOM 797 N N . LEU A 1 104 ? 7.763 -11.824 -9.735 1.00 92.25 104 LEU A N 1
ATOM 798 C CA . LEU A 1 104 ? 7.088 -12.722 -10.674 1.00 92.25 104 LEU A CA 1
ATOM 799 C C . LEU A 1 104 ? 7.013 -12.114 -12.079 1.00 92.25 104 LEU A C 1
ATOM 801 O O . LEU A 1 104 ? 7.285 -12.797 -13.063 1.00 92.25 104 LEU A O 1
ATOM 805 N N . LEU A 1 105 ? 6.694 -10.822 -12.177 1.00 90.62 105 LEU A N 1
ATOM 806 C CA . LEU A 1 105 ? 6.664 -10.095 -13.448 1.00 90.62 105 LEU A CA 1
ATOM 807 C C . LEU A 1 105 ? 8.060 -9.938 -14.066 1.00 90.62 105 LEU A C 1
ATOM 809 O O . LEU A 1 105 ? 8.203 -9.994 -15.288 1.00 90.62 105 LEU A O 1
ATOM 813 N N . LEU A 1 106 ? 9.087 -9.782 -13.228 1.00 89.94 106 LEU A N 1
ATOM 814 C CA . LEU A 1 106 ? 10.486 -9.773 -13.645 1.00 89.94 106 LEU A CA 1
ATOM 815 C C . LEU A 1 106 ? 10.909 -11.145 -14.179 1.00 89.94 106 LEU A C 1
ATOM 817 O O . LEU A 1 106 ? 11.477 -11.226 -15.264 1.00 89.94 106 LEU A O 1
ATOM 821 N N . ALA A 1 107 ? 10.563 -12.226 -13.477 1.00 89.62 107 ALA A N 1
ATOM 822 C CA . ALA A 1 107 ? 10.792 -13.589 -13.955 1.00 89.62 107 ALA A CA 1
ATOM 823 C C . ALA A 1 107 ? 10.071 -13.872 -15.285 1.00 89.62 107 ALA A C 1
ATOM 825 O O . ALA A 1 107 ? 10.590 -14.610 -16.118 1.00 89.62 107 ALA A O 1
ATOM 826 N N . ALA A 1 108 ? 8.909 -13.252 -15.510 1.00 91.19 108 ALA A N 1
ATOM 827 C CA . ALA A 1 108 ? 8.176 -13.314 -16.773 1.00 91.19 108 ALA A CA 1
ATOM 828 C C . ALA A 1 108 ? 8.738 -12.389 -17.876 1.00 91.19 108 ALA A C 1
ATOM 830 O O . ALA A 1 108 ? 8.236 -12.413 -18.998 1.00 91.19 108 ALA A O 1
ATOM 831 N N . GLY A 1 109 ? 9.750 -11.564 -17.584 1.00 85.50 109 GLY A N 1
ATOM 832 C CA . GLY A 1 109 ? 10.376 -10.658 -18.552 1.00 85.50 109 GLY A CA 1
ATOM 833 C C . GLY A 1 109 ? 9.517 -9.453 -18.954 1.00 85.50 109 GLY A C 1
ATOM 834 O O . GLY A 1 109 ? 9.757 -8.859 -20.004 1.00 85.50 109 GLY A O 1
ATOM 835 N N . VAL A 1 110 ? 8.510 -9.093 -18.151 1.00 86.38 110 VAL A N 1
ATOM 836 C CA . VAL A 1 110 ? 7.569 -7.995 -18.461 1.00 86.38 110 VAL A CA 1
ATOM 837 C C . VAL A 1 110 ? 7.879 -6.729 -17.654 1.00 86.38 110 VAL A C 1
ATOM 839 O O . VAL A 1 110 ? 7.503 -5.624 -18.044 1.00 86.38 110 VAL A O 1
ATOM 842 N N . GLU A 1 111 ? 8.569 -6.872 -16.523 1.00 83.25 111 GLU A N 1
ATOM 843 C CA . GLU A 1 111 ? 8.787 -5.782 -15.573 1.00 83.25 111 GLU A CA 1
ATOM 844 C C . GLU A 1 111 ? 9.766 -4.714 -16.096 1.00 83.25 111 GLU A C 1
ATOM 846 O O . GLU A 1 111 ? 10.863 -5.015 -16.572 1.00 83.25 111 GLU A O 1
ATOM 851 N N . ARG A 1 112 ? 9.378 -3.439 -15.955 1.00 78.06 112 ARG A N 1
ATOM 852 C CA . ARG A 1 112 ? 10.151 -2.276 -16.418 1.00 78.06 112 ARG A CA 1
ATOM 853 C C . ARG A 1 112 ? 10.463 -1.281 -15.296 1.00 78.06 112 ARG A C 1
ATOM 855 O O . ARG A 1 112 ? 9.642 -1.040 -14.397 1.00 78.06 112 ARG A O 1
ATOM 862 N N . VAL A 1 113 ? 11.628 -0.643 -15.403 1.00 75.50 113 VAL A N 1
ATOM 863 C CA . VAL A 1 113 ? 12.014 0.563 -14.654 1.00 75.50 113 VAL A CA 1
ATOM 864 C C . VAL A 1 113 ? 12.154 1.701 -15.655 1.00 75.50 113 VAL A C 1
ATOM 866 O O . VAL A 1 113 ? 13.145 1.812 -16.370 1.00 75.50 113 VAL A O 1
ATOM 869 N N . GLY A 1 114 ? 11.121 2.539 -15.749 1.00 72.88 114 GLY A N 1
ATOM 870 C CA . GLY A 1 114 ? 11.064 3.568 -16.785 1.00 72.88 114 GLY A CA 1
ATOM 871 C C . GLY A 1 114 ? 10.990 2.940 -18.177 1.00 72.88 114 GLY A C 1
ATOM 872 O O . GLY A 1 114 ? 10.069 2.175 -18.465 1.00 72.88 114 GLY A O 1
ATOM 873 N N . THR A 1 115 ? 11.952 3.266 -19.039 1.00 70.75 115 THR A N 1
ATOM 874 C CA . THR A 1 115 ? 12.037 2.749 -20.414 1.00 70.75 115 THR A CA 1
ATOM 875 C C . THR A 1 115 ? 12.756 1.405 -20.520 1.00 70.75 115 THR A C 1
ATOM 877 O O . THR A 1 115 ? 12.576 0.702 -21.516 1.00 70.75 115 THR A O 1
ATOM 880 N N . GLU A 1 116 ? 13.537 1.026 -19.510 1.00 77.81 116 GLU A N 1
ATOM 881 C CA . GLU A 1 116 ? 14.385 -0.166 -19.533 1.00 77.81 116 GLU A CA 1
ATOM 882 C C . GLU A 1 116 ? 13.735 -1.354 -18.815 1.00 77.81 116 GLU A C 1
ATOM 884 O O . GLU A 1 116 ? 12.849 -1.202 -17.966 1.00 77.81 116 GLU A O 1
ATOM 889 N N . LEU A 1 117 ? 14.158 -2.564 -19.190 1.00 80.25 117 LEU A N 1
ATOM 890 C CA . LEU A 1 117 ? 13.781 -3.782 -18.477 1.00 80.25 117 LEU A CA 1
ATOM 891 C C . LEU A 1 117 ? 14.491 -3.807 -17.123 1.00 80.25 117 LEU A C 1
ATOM 893 O O . LEU A 1 117 ? 15.677 -3.492 -17.035 1.00 80.25 117 LEU A O 1
ATOM 897 N N . MET A 1 118 ? 13.759 -4.177 -16.071 1.00 80.62 118 MET A N 1
ATOM 898 C CA . MET A 1 118 ? 14.355 -4.298 -14.741 1.00 80.62 118 MET A CA 1
ATOM 899 C C . MET A 1 118 ? 15.339 -5.475 -14.714 1.00 80.62 118 MET A C 1
ATOM 901 O O . MET A 1 118 ? 15.026 -6.539 -15.243 1.00 80.62 118 MET A O 1
ATOM 905 N N . HIS A 1 119 ? 16.492 -5.320 -14.058 1.00 85.31 119 HIS A N 1
ATOM 906 C CA . HIS A 1 119 ? 17.394 -6.435 -13.773 1.00 85.31 119 HIS A CA 1
ATOM 907 C C . HIS A 1 119 ? 17.211 -6.946 -12.334 1.00 85.31 119 HIS A C 1
ATOM 909 O O . HIS A 1 119 ? 16.720 -6.247 -11.446 1.00 85.31 119 HIS A O 1
ATOM 915 N N . TRP A 1 120 ? 17.629 -8.190 -12.076 1.00 84.88 120 TRP A N 1
ATOM 916 C CA . TRP A 1 120 ? 17.529 -8.822 -10.749 1.00 84.88 120 TRP A CA 1
ATOM 917 C C . TRP A 1 120 ? 18.321 -8.099 -9.656 1.00 84.88 120 TRP A C 1
ATOM 919 O O . TRP A 1 120 ? 17.923 -8.126 -8.491 1.00 84.88 120 TRP A O 1
ATOM 929 N N . HIS A 1 121 ? 19.422 -7.443 -10.024 1.00 82.88 121 HIS A N 1
ATOM 930 C CA . HIS A 1 121 ? 20.220 -6.657 -9.089 1.00 82.88 121 HIS A CA 1
ATOM 931 C C . HIS A 1 121 ? 19.426 -5.454 -8.555 1.00 82.88 121 HIS A C 1
ATOM 933 O O . HIS A 1 121 ? 19.311 -5.295 -7.337 1.00 82.88 121 HIS A O 1
ATOM 939 N N . ASP A 1 122 ? 18.786 -4.703 -9.457 1.00 80.25 122 ASP A N 1
ATOM 940 C CA . ASP A 1 122 ? 17.982 -3.517 -9.137 1.00 80.25 122 ASP A CA 1
ATOM 941 C C . ASP A 1 122 ? 16.790 -3.868 -8.239 1.00 80.25 122 ASP A C 1
ATOM 943 O O . ASP A 1 122 ? 16.447 -3.134 -7.314 1.00 80.25 122 ASP A O 1
ATOM 947 N N . TRP A 1 123 ? 16.185 -5.039 -8.467 1.00 82.62 123 TRP A N 1
ATOM 948 C CA . TRP A 1 123 ? 15.029 -5.499 -7.699 1.00 82.62 123 TRP A CA 1
ATOM 949 C C . TRP A 1 123 ? 15.339 -5.674 -6.204 1.00 82.62 123 TRP A C 1
ATOM 951 O O . TRP A 1 123 ? 14.530 -5.283 -5.363 1.00 82.62 123 TRP A O 1
ATOM 961 N N . SER A 1 124 ? 16.503 -6.242 -5.864 1.00 82.00 124 SER A N 1
ATOM 962 C CA . SER A 1 124 ? 16.879 -6.520 -4.468 1.00 82.00 124 SER A CA 1
ATOM 963 C C . SER A 1 124 ? 17.333 -5.282 -3.685 1.00 82.00 124 SER A C 1
ATOM 965 O O . SER A 1 124 ? 17.120 -5.212 -2.472 1.00 82.00 124 SER A O 1
ATOM 967 N N . ALA A 1 125 ? 17.928 -4.301 -4.368 1.00 79.38 125 ALA A N 1
ATOM 968 C CA . ALA A 1 125 ? 18.498 -3.112 -3.738 1.00 79.38 125 ALA A CA 1
ATOM 969 C C . ALA A 1 125 ? 17.423 -2.199 -3.119 1.00 79.38 125 ALA A C 1
ATOM 971 O O . ALA A 1 125 ? 17.654 -1.580 -2.081 1.00 79.38 125 ALA A O 1
ATOM 972 N N . ASP A 1 126 ? 16.223 -2.177 -3.706 1.00 83.19 126 ASP A N 1
ATOM 973 C CA . ASP A 1 126 ? 15.136 -1.276 -3.311 1.00 83.19 126 ASP A CA 1
ATOM 974 C C . ASP A 1 126 ? 14.108 -1.887 -2.345 1.00 83.19 126 ASP A C 1
ATOM 976 O O . ASP A 1 126 ? 13.186 -1.197 -1.898 1.00 83.19 126 ASP A O 1
ATOM 980 N N . LEU A 1 127 ? 14.249 -3.166 -1.980 1.00 87.56 127 LEU A N 1
ATOM 981 C CA . LEU A 1 127 ? 13.239 -3.895 -1.203 1.00 87.56 127 LEU A CA 1
ATOM 982 C C . LEU A 1 127 ? 12.902 -3.220 0.125 1.00 87.56 127 LEU A C 1
ATOM 984 O O . LEU A 1 127 ? 11.730 -3.005 0.442 1.00 87.56 127 LEU A O 1
ATOM 988 N N . LEU A 1 128 ? 13.933 -2.872 0.896 1.00 89.31 128 LEU A N 1
ATOM 989 C CA . LEU A 1 128 ? 13.756 -2.268 2.211 1.00 89.31 128 LEU A CA 1
ATOM 990 C C . LEU A 1 128 ? 13.155 -0.864 2.098 1.00 89.31 128 LEU A C 1
ATOM 992 O O . LEU A 1 128 ? 12.255 -0.516 2.860 1.00 89.31 128 LEU A O 1
ATOM 996 N N . THR A 1 129 ? 13.609 -0.078 1.124 1.00 90.62 129 THR A N 1
ATOM 997 C CA . THR A 1 129 ? 13.105 1.276 0.872 1.00 90.62 129 THR A CA 1
ATOM 998 C C . THR A 1 129 ? 11.624 1.251 0.507 1.00 90.62 129 THR A C 1
ATOM 1000 O O . THR A 1 129 ? 10.836 2.024 1.056 1.00 90.62 129 THR A O 1
ATOM 1003 N N . VAL A 1 130 ? 11.219 0.334 -0.377 1.00 89.50 130 VAL A N 1
ATOM 1004 C CA . VAL A 1 130 ? 9.813 0.135 -0.757 1.00 89.50 130 VAL A CA 1
ATOM 1005 C C . VAL A 1 130 ? 8.989 -0.297 0.453 1.00 89.50 130 VAL A C 1
ATOM 1007 O O . VAL A 1 130 ? 7.967 0.324 0.740 1.00 89.50 130 VAL A O 1
ATOM 1010 N N . LEU A 1 131 ? 9.457 -1.297 1.201 1.00 92.62 131 LEU A N 1
ATOM 1011 C CA . LEU A 1 131 ? 8.782 -1.799 2.397 1.00 92.62 131 LEU A CA 1
ATOM 1012 C C . LEU A 1 131 ? 8.539 -0.688 3.425 1.00 92.62 131 LEU A C 1
ATOM 1014 O O . LEU A 1 131 ? 7.404 -0.465 3.849 1.00 92.62 131 LEU A O 1
ATOM 1018 N N . LEU A 1 132 ? 9.591 0.047 3.790 1.00 93.94 132 LEU A N 1
ATOM 1019 C CA . LEU A 1 132 ? 9.504 1.125 4.771 1.00 93.94 132 LEU A CA 1
ATOM 1020 C C . LEU A 1 132 ? 8.600 2.256 4.286 1.00 93.94 132 LEU A C 1
ATOM 1022 O O . LEU A 1 132 ? 7.770 2.736 5.057 1.00 93.94 132 LEU A O 1
ATOM 1026 N N . ARG A 1 133 ? 8.702 2.652 3.011 1.00 93.75 133 ARG A N 1
ATOM 1027 C CA . ARG A 1 133 ? 7.846 3.698 2.439 1.00 93.75 133 ARG A CA 1
ATOM 1028 C C . ARG A 1 133 ? 6.370 3.333 2.566 1.00 93.75 133 ARG A C 1
ATOM 1030 O O . ARG A 1 133 ? 5.591 4.157 3.027 1.00 93.75 133 ARG A O 1
ATOM 1037 N N . HIS A 1 134 ? 5.990 2.109 2.210 1.00 92.56 134 HIS A N 1
ATOM 1038 C CA . HIS A 1 134 ? 4.597 1.660 2.261 1.00 92.56 134 HIS A CA 1
ATOM 1039 C C . HIS A 1 134 ? 4.072 1.573 3.701 1.00 92.56 134 HIS A C 1
ATOM 1041 O O . HIS A 1 134 ? 2.993 2.093 3.995 1.00 92.56 134 HIS A O 1
ATOM 1047 N N . ILE A 1 135 ? 4.865 1.017 4.627 1.00 94.06 135 ILE A N 1
ATOM 1048 C CA . ILE A 1 135 ? 4.529 0.989 6.060 1.00 94.06 135 ILE A CA 1
ATOM 1049 C C . ILE A 1 135 ? 4.299 2.408 6.587 1.00 94.06 135 ILE A C 1
ATOM 1051 O O . ILE A 1 135 ? 3.290 2.662 7.248 1.00 94.06 135 ILE A O 1
ATOM 1055 N N . VAL A 1 136 ? 5.207 3.338 6.284 1.00 95.88 136 VAL A N 1
ATOM 1056 C CA . VAL A 1 136 ? 5.131 4.730 6.741 1.00 95.88 136 VAL A CA 1
ATOM 1057 C C . VAL A 1 136 ? 3.924 5.440 6.132 1.00 95.88 136 VAL A C 1
ATOM 1059 O O . VAL A 1 136 ? 3.151 6.045 6.871 1.00 95.88 136 VAL A O 1
ATOM 1062 N N . THR A 1 137 ? 3.706 5.329 4.819 1.00 93.44 137 THR A N 1
ATOM 1063 C CA . THR A 1 137 ? 2.567 5.954 4.133 1.00 93.44 137 THR A CA 1
ATOM 1064 C C . THR A 1 137 ? 1.232 5.477 4.705 1.00 93.44 137 THR A C 1
ATOM 1066 O O . THR A 1 137 ? 0.400 6.308 5.071 1.00 93.44 137 THR A O 1
ATOM 1069 N N . VAL A 1 138 ? 1.035 4.161 4.850 1.00 94.38 138 VAL A N 1
ATOM 1070 C CA . VAL A 1 138 ? -0.212 3.600 5.399 1.00 94.38 138 VAL A CA 1
ATOM 1071 C C . VAL A 1 138 ? -0.392 3.989 6.867 1.00 94.38 138 VAL A C 1
ATOM 1073 O O . VAL A 1 138 ? -1.497 4.337 7.279 1.00 94.38 138 VAL A O 1
ATOM 1076 N N . SER A 1 139 ? 0.684 3.984 7.657 1.00 94.94 139 SER A N 1
ATOM 1077 C CA . SER A 1 139 ? 0.622 4.337 9.080 1.00 94.94 139 SER A CA 1
ATOM 1078 C C . SER A 1 139 ? 0.289 5.813 9.300 1.00 94.94 139 SER A C 1
ATOM 1080 O O . SER A 1 139 ? -0.572 6.124 10.123 1.00 94.94 139 SER A O 1
ATOM 1082 N N . ILE A 1 140 ? 0.916 6.724 8.545 1.00 96.12 140 ILE A N 1
ATOM 1083 C CA . ILE A 1 140 ? 0.608 8.162 8.595 1.00 96.12 140 ILE A CA 1
ATOM 1084 C C . ILE A 1 140 ? -0.842 8.396 8.181 1.00 96.12 140 ILE A C 1
ATOM 1086 O O . ILE A 1 140 ? -1.578 9.085 8.887 1.00 96.12 140 ILE A O 1
ATOM 1090 N N . PHE A 1 141 ? -1.280 7.790 7.077 1.00 94.88 141 PHE A N 1
ATOM 1091 C CA . PHE A 1 141 ? -2.661 7.909 6.625 1.00 94.88 141 PHE A CA 1
ATOM 1092 C C . PHE A 1 141 ? -3.656 7.414 7.680 1.00 94.88 141 PHE A C 1
ATOM 1094 O O . PHE A 1 141 ? -4.612 8.116 8.006 1.00 94.88 141 PHE A O 1
ATOM 1101 N N . ALA A 1 142 ? -3.412 6.239 8.264 1.00 93.31 142 ALA A N 1
ATOM 1102 C CA . ALA A 1 142 ? -4.267 5.685 9.304 1.00 93.31 142 ALA A CA 1
ATOM 1103 C C . ALA A 1 142 ? -4.303 6.574 10.555 1.00 93.31 142 ALA A C 1
ATOM 1105 O O . ALA A 1 142 ? -5.361 6.712 11.167 1.00 93.31 142 ALA A O 1
ATOM 1106 N N . ALA A 1 143 ? -3.186 7.211 10.922 1.00 94.06 143 ALA A N 1
ATOM 1107 C CA . ALA A 1 143 ? -3.134 8.160 12.031 1.00 94.06 143 ALA A CA 1
ATOM 1108 C C . ALA A 1 143 ? -3.967 9.422 11.748 1.00 94.06 143 ALA A C 1
ATOM 1110 O O . ALA A 1 143 ? -4.743 9.849 12.605 1.00 94.06 143 ALA A O 1
ATOM 1111 N N . VAL A 1 144 ? -3.865 9.982 10.537 1.00 95.62 144 VAL A N 1
ATOM 1112 C CA . VAL A 1 144 ? -4.689 11.121 10.101 1.00 95.62 144 VAL A CA 1
ATOM 1113 C C . VAL A 1 144 ? -6.170 10.745 10.115 1.00 95.62 144 VAL A C 1
ATOM 1115 O O . VAL A 1 144 ? -6.978 11.444 10.726 1.00 95.62 144 VAL A O 1
ATOM 1118 N N . LEU A 1 145 ? -6.526 9.607 9.515 1.00 92.88 145 LEU A N 1
ATOM 1119 C CA . LEU A 1 145 ? -7.902 9.119 9.464 1.00 92.88 145 LEU A CA 1
ATOM 1120 C C . LEU A 1 145 ? -8.459 8.856 10.871 1.00 92.88 145 LEU A C 1
ATOM 1122 O O . LEU A 1 145 ? -9.589 9.238 11.170 1.00 92.88 145 LEU A O 1
ATOM 1126 N N . ALA A 1 146 ? -7.659 8.270 11.765 1.00 91.38 146 ALA A N 1
ATOM 1127 C CA . ALA A 1 146 ? -8.026 8.071 13.163 1.00 91.38 146 ALA A CA 1
ATOM 1128 C C . ALA A 1 146 ? -8.304 9.407 13.861 1.00 91.38 146 ALA A C 1
ATOM 1130 O O . ALA A 1 146 ? -9.287 9.520 14.594 1.00 91.38 146 ALA A O 1
ATOM 1131 N N . GLY A 1 147 ? -7.471 10.422 13.615 1.00 92.81 147 GLY A N 1
ATOM 1132 C CA . GLY A 1 147 ? -7.674 11.779 14.118 1.00 92.81 147 GLY A CA 1
ATOM 1133 C C . GLY A 1 147 ? -9.015 12.360 13.674 1.00 92.81 147 GLY A C 1
ATOM 1134 O O . GLY A 1 147 ? -9.799 12.795 14.518 1.00 92.81 147 GLY A O 1
ATOM 1135 N N . VAL A 1 148 ? -9.322 12.285 12.375 1.00 93.00 148 VAL A N 1
ATOM 1136 C CA . VAL A 1 148 ? -10.602 12.743 11.808 1.00 93.00 148 VAL A CA 1
ATOM 1137 C C . VAL A 1 148 ? -11.783 12.015 12.452 1.00 93.00 148 VAL A C 1
ATOM 1139 O O . VAL A 1 148 ? -12.702 12.660 12.955 1.00 93.00 148 VAL A O 1
ATOM 1142 N N . VAL A 1 149 ? -11.741 10.681 12.524 1.00 90.31 149 VAL A N 1
ATOM 1143 C CA . VAL A 1 149 ? -12.808 9.867 13.133 1.00 90.31 149 VAL A CA 1
ATOM 1144 C C . VAL A 1 149 ? -13.028 10.239 14.601 1.00 90.31 149 VAL A C 1
ATOM 1146 O O . VAL A 1 149 ? -14.168 10.360 15.050 1.00 90.31 149 VAL A O 1
ATOM 1149 N N . GLN A 1 150 ? -11.953 10.452 15.363 1.00 90.44 150 GLN A N 1
ATOM 1150 C CA . GLN A 1 150 ? -12.043 10.838 16.772 1.00 90.44 150 GLN A CA 1
ATOM 1151 C C . GLN A 1 150 ? -12.604 12.252 16.951 1.00 90.44 150 GLN A C 1
ATOM 1153 O O . GLN A 1 150 ? -13.373 12.482 17.884 1.00 90.44 150 GLN A O 1
ATOM 1158 N N . ILE A 1 151 ? -12.253 13.192 16.069 1.00 91.56 151 ILE A N 1
ATOM 1159 C CA . ILE A 1 151 ? -12.815 14.547 16.064 1.00 91.56 151 ILE A CA 1
ATOM 1160 C C . ILE A 1 151 ? -14.320 14.480 15.807 1.00 91.56 151 ILE A C 1
ATOM 1162 O O . ILE A 1 151 ? -15.091 14.949 16.642 1.00 91.56 151 ILE A O 1
ATOM 1166 N N . VAL A 1 152 ? -14.744 13.828 14.721 1.00 89.75 152 VAL A N 1
ATOM 1167 C CA . VAL A 1 152 ? -16.165 13.681 14.364 1.00 89.75 152 VAL A CA 1
ATOM 1168 C C . VAL A 1 152 ? -16.943 13.022 15.502 1.00 89.75 152 VAL A C 1
ATOM 1170 O O . VAL A 1 152 ? -17.965 13.543 15.942 1.00 89.75 152 VAL A O 1
ATOM 1173 N N . ARG A 1 153 ? -16.414 11.929 16.068 1.00 87.75 153 ARG A N 1
ATOM 1174 C CA . ARG A 1 153 ? -17.027 11.249 17.216 1.00 87.75 153 ARG A CA 1
ATOM 1175 C C . ARG A 1 153 ? -17.187 12.183 18.420 1.00 87.75 153 ARG A C 1
ATOM 1177 O O . ARG A 1 153 ? -18.226 12.154 19.071 1.00 87.75 153 ARG A O 1
ATOM 1184 N N . ARG A 1 154 ? -16.185 13.011 18.733 1.00 89.25 154 ARG A N 1
ATOM 1185 C CA . ARG A 1 154 ? -16.267 13.983 19.839 1.00 89.25 154 ARG A CA 1
ATOM 1186 C C . ARG A 1 154 ? -17.296 15.080 19.577 1.00 89.25 154 ARG A C 1
ATOM 1188 O O . ARG A 1 154 ? -17.962 15.488 20.523 1.00 89.25 154 ARG A O 1
ATOM 1195 N N . TYR A 1 155 ? -17.426 15.549 18.337 1.00 89.44 155 TYR A N 1
ATOM 1196 C CA . TYR A 1 155 ? -18.429 16.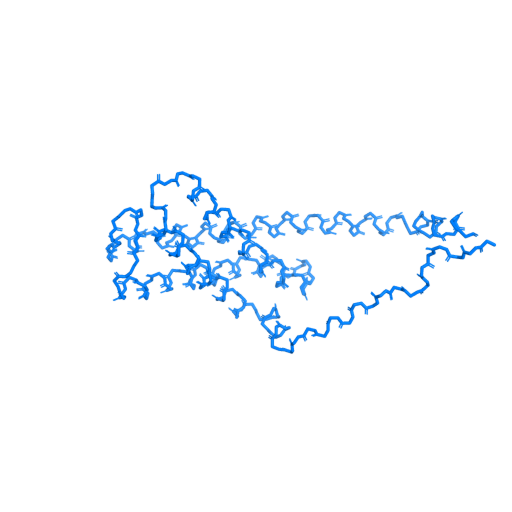550 17.970 1.00 89.44 155 TYR A CA 1
ATOM 1197 C C . TYR A 1 155 ? -19.853 16.018 18.135 1.00 89.44 155 TYR A C 1
ATOM 1199 O O . TYR A 1 155 ? -20.663 16.687 18.776 1.00 89.44 155 TYR A O 1
ATOM 1207 N N . LEU A 1 156 ? -20.117 14.799 17.653 1.00 83.81 156 LEU A N 1
ATOM 1208 C CA . LEU A 1 156 ? -21.431 14.154 17.753 1.00 83.81 156 LEU A CA 1
ATOM 1209 C C . LEU A 1 156 ? -21.846 13.876 19.204 1.00 83.81 156 LEU A C 1
ATOM 1211 O O . LEU A 1 156 ? -23.002 14.057 19.558 1.00 83.81 156 LEU A O 1
ATOM 1215 N N . ILE A 1 157 ? -20.904 13.482 20.067 1.00 84.56 157 ILE A N 1
ATOM 1216 C CA .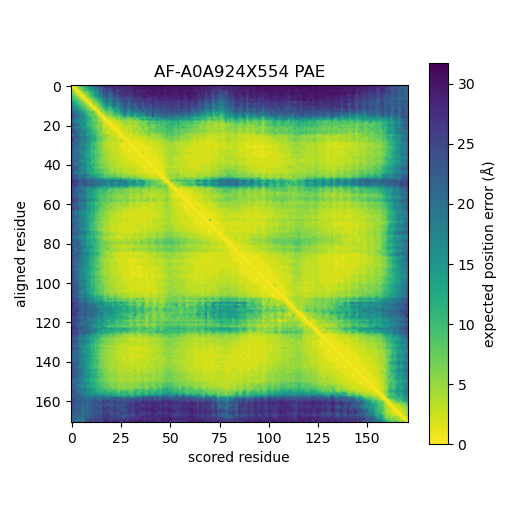 ILE A 1 157 ? -21.196 13.228 21.490 1.00 84.56 157 ILE A CA 1
ATOM 1217 C C . ILE A 1 157 ? -21.461 14.533 22.260 1.00 84.56 157 ILE A C 1
ATOM 1219 O O . ILE A 1 157 ? -22.200 14.521 23.239 1.00 84.56 157 ILE A O 1
ATOM 1223 N N . ARG A 1 158 ? -20.846 15.654 21.856 1.00 79.25 158 ARG A N 1
ATOM 1224 C CA . ARG A 1 158 ? -20.981 16.949 22.548 1.00 79.25 158 ARG A CA 1
ATOM 1225 C C . ARG A 1 158 ? -22.234 17.738 22.170 1.00 79.25 158 ARG A C 1
ATOM 1227 O O . ARG A 1 158 ? -22.613 18.606 22.945 1.00 79.25 158 ARG A O 1
ATOM 1234 N N . HIS A 1 159 ? -22.854 17.452 21.026 1.00 71.75 159 HIS A N 1
ATOM 1235 C CA . HIS A 1 159 ? -24.049 18.160 20.557 1.00 71.75 159 HIS A CA 1
ATOM 1236 C C . HIS A 1 159 ? -25.204 17.195 20.222 1.00 71.75 159 HIS A C 1
ATOM 1238 O O . HIS A 1 159 ? -25.679 17.186 19.086 1.00 71.75 159 HIS A O 1
ATOM 1244 N N . PRO A 1 160 ? -25.665 16.364 21.177 1.00 63.03 160 PRO A N 1
ATOM 1245 C CA . PRO A 1 160 ? -26.822 15.503 20.940 1.00 63.03 160 PRO A CA 1
ATOM 1246 C C . PRO A 1 160 ? -28.086 16.338 20.682 1.00 63.03 160 PRO A C 1
ATOM 1248 O O . PRO A 1 160 ? -28.885 15.998 19.813 1.00 63.03 160 PRO A O 1
ATOM 1251 N N . ASP A 1 161 ? -28.215 17.473 21.372 1.00 61.38 161 ASP A N 1
ATOM 1252 C CA . ASP A 1 161 ? -29.447 18.259 21.391 1.00 61.38 161 ASP A CA 1
ATOM 1253 C C . ASP A 1 161 ? -29.615 19.161 20.164 1.00 61.38 161 ASP A C 1
ATOM 1255 O O . ASP A 1 161 ? -30.749 19.396 19.767 1.00 61.38 161 ASP A O 1
ATOM 1259 N N . SER A 1 162 ? -28.536 19.617 19.507 1.00 59.72 162 SER A N 1
ATOM 1260 C CA . SER A 1 162 ? -28.659 20.447 18.295 1.00 59.72 162 SER A CA 1
ATOM 1261 C C . SER A 1 162 ? -29.049 19.631 17.061 1.00 59.72 162 SER A C 1
ATOM 1263 O O . SER A 1 162 ? -29.807 20.115 16.233 1.00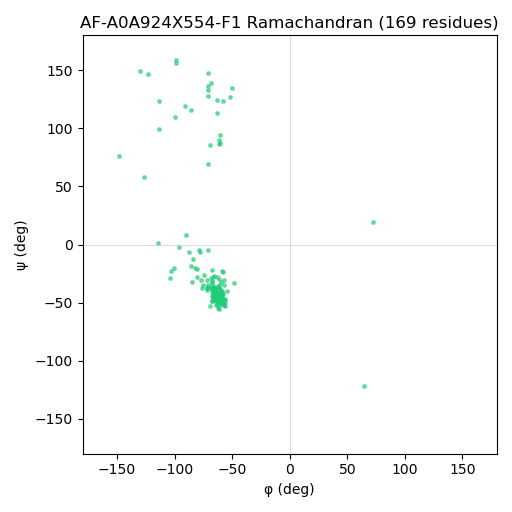 59.72 162 SER A O 1
ATOM 1265 N N . ALA A 1 163 ? -28.578 18.382 16.959 1.00 58.53 163 ALA A N 1
ATOM 1266 C CA . ALA A 1 163 ? -28.958 17.464 15.883 1.00 58.53 163 ALA A CA 1
ATOM 1267 C C . ALA A 1 163 ? -30.415 16.989 16.023 1.00 58.53 163 ALA A C 1
ATOM 1269 O O . ALA A 1 163 ? -31.112 16.797 15.031 1.00 58.53 163 ALA A O 1
ATOM 1270 N N . ILE A 1 164 ? -30.884 16.821 17.265 1.00 58.56 164 ILE A N 1
ATOM 1271 C CA . ILE A 1 164 ? -32.282 16.495 17.563 1.00 58.56 164 ILE A CA 1
ATOM 1272 C C . ILE A 1 164 ? -33.165 17.744 17.415 1.00 58.56 164 ILE A C 1
ATOM 1274 O O . ILE A 1 164 ? -34.274 17.630 16.906 1.00 58.56 164 ILE A O 1
ATOM 1278 N N . SER A 1 165 ? -32.693 18.937 17.797 1.00 54.06 165 SER A N 1
ATOM 1279 C CA . SER A 1 165 ? -33.466 20.174 17.649 1.00 54.06 165 SER A CA 1
ATOM 1280 C C . SER A 1 165 ? -33.596 20.630 16.199 1.00 54.06 165 SER A C 1
ATOM 1282 O O . SER A 1 165 ? -34.670 21.089 15.850 1.00 54.06 165 SER A O 1
ATOM 1284 N N . GLU A 1 166 ? -32.567 20.482 15.353 1.00 58.75 166 GLU A N 1
ATOM 1285 C CA . GLU A 1 166 ? -32.690 20.695 13.894 1.00 58.75 166 GLU A CA 1
ATOM 1286 C C . GLU A 1 166 ? -33.725 19.734 13.295 1.00 58.75 166 GLU A C 1
ATOM 1288 O O . GLU A 1 166 ? -34.604 20.142 12.543 1.00 58.75 166 GLU A O 1
ATOM 1293 N N . ALA A 1 167 ? -33.691 18.462 13.706 1.00 55.00 167 ALA A N 1
ATOM 1294 C CA . ALA A 1 167 ? -34.653 17.460 13.255 1.00 55.00 167 ALA A CA 1
ATOM 1295 C C . ALA A 1 167 ? -36.095 17.703 13.753 1.00 55.00 167 ALA A C 1
ATOM 1297 O O . ALA A 1 167 ? -37.031 17.186 13.148 1.00 55.00 167 ALA A O 1
ATOM 1298 N N . LEU A 1 168 ? -36.279 18.458 14.844 1.00 53.41 168 LEU A N 1
ATOM 1299 C CA . LEU A 1 168 ? -37.586 18.815 15.417 1.00 53.41 168 LEU A CA 1
ATOM 1300 C C . LEU A 1 168 ? -38.056 20.232 15.043 1.00 53.41 168 LEU A C 1
ATOM 1302 O O . LEU A 1 168 ? -39.245 20.512 15.150 1.00 53.41 168 LEU A O 1
ATOM 1306 N N . SER A 1 169 ? -37.166 21.141 14.635 1.00 51.34 169 SER A N 1
ATOM 1307 C CA . SER A 1 169 ? -37.543 22.476 14.144 1.00 51.34 169 SER A CA 1
ATOM 1308 C C . SER A 1 169 ? -37.992 22.463 12.685 1.00 51.34 169 SER A C 1
ATOM 1310 O O . SER A 1 169 ? -38.698 23.376 12.266 1.00 51.34 169 SER A O 1
ATOM 1312 N N . ASP A 1 170 ? -37.601 21.430 11.933 1.00 53.97 170 ASP A N 1
ATOM 1313 C CA . ASP A 1 170 ? -38.005 21.194 10.541 1.00 53.97 170 ASP A CA 1
ATOM 1314 C C . ASP A 1 170 ? -39.293 20.335 10.410 1.00 53.97 170 ASP A C 1
ATOM 1316 O O . ASP A 1 170 ? -39.671 19.954 9.296 1.00 53.97 170 ASP A O 1
ATOM 1320 N N . THR A 1 171 ? -39.986 20.038 11.525 1.00 48.84 171 THR A N 1
ATOM 1321 C CA . THR A 1 171 ? -41.336 19.422 11.578 1.00 48.84 171 THR A CA 1
ATOM 1322 C C . THR A 1 171 ? -42.415 20.427 11.944 1.00 48.84 171 THR A C 1
ATOM 1324 O O . THR A 1 171 ? -43.495 20.376 11.310 1.00 48.84 171 THR A O 1
#

pLDDT: mean 83.1, std 13.5, range [44.47, 96.5]

Mean predicted aligned error: 9.6 Å